Protein AF-A0A2W6EM90-F1 (afdb_monomer)

Solvent-accessible surface area (backbone atoms only — not comparable to full-atom values): 7495 Å² total; per-residue (Å²): 127,85,83,87,72,57,65,46,45,51,53,52,52,51,45,62,60,44,25,51,53,51,33,65,73,37,72,87,52,91,54,63,33,67,58,49,40,53,51,48,49,49,45,38,18,72,90,48,68,52,73,34,67,92,43,70,64,44,52,51,51,52,52,50,51,52,52,50,53,55,47,52,57,55,72,71,60,59,70,84,68,57,42,72,68,56,36,51,51,52,51,51,49,51,54,50,41,34,52,52,19,37,53,51,19,46,54,37,34,74,71,67,78,45,93,56,31,67,58,46,8,53,64,66,48,60,79,75,76,90,80,114

pLDDT: mean 91.75, std 8.14, range [49.81, 97.56]

Mean predicted aligned error: 5.22 Å

Radius of gyration: 19.1 Å; Cα contacts (8 Å, |Δi|>4): 90; chains: 1; bounding box: 48×41×45 Å

Secondary structure (DSSP, 8-state):
------HHHHHHHHHHHHHHHHHHH-TTS---HHHHHHHHHHHHSTTTT------HHHHHHHHHHHHHHHHHHHHT--TTTSSHHHHHHHHHHHHHHHHHHHHHHHHHHHTTS-S-HHHHHHHHH---GGG-

Structure (mmCIF, N/CA/C/O backbone):
data_AF-A0A2W6EM90-F1
#
_entry.id   AF-A0A2W6EM90-F1
#
loop_
_atom_site.group_PDB
_atom_site.id
_atom_site.type_symbol
_atom_site.label_atom_id
_atom_site.label_alt_id
_atom_site.label_comp_id
_atom_site.label_asym_id
_atom_site.label_entity_id
_atom_site.label_seq_id
_atom_site.pdbx_PDB_ins_code
_atom_site.Cartn_x
_atom_site.Cartn_y
_atom_site.Cartn_z
_atom_site.occupancy
_atom_site.B_iso_or_equiv
_atom_site.auth_seq_id
_atom_site.auth_comp_id
_atom_site.auth_asym_id
_atom_site.auth_atom_id
_atom_site.pdbx_PDB_model_num
ATOM 1 N N . MET A 1 1 ? 31.914 4.660 -11.338 1.00 54.97 1 MET A N 1
ATOM 2 C CA . MET A 1 1 ? 30.551 4.921 -10.833 1.00 54.97 1 MET A CA 1
ATOM 3 C C . MET A 1 1 ? 29.613 4.203 -11.787 1.00 54.97 1 MET A C 1
ATOM 5 O O . MET A 1 1 ? 29.811 4.416 -12.978 1.00 54.97 1 MET A O 1
ATOM 9 N N . PRO A 1 2 ? 28.702 3.315 -11.349 1.00 58.94 2 PRO A N 1
ATOM 10 C CA . PRO A 1 2 ? 27.646 2.854 -12.248 1.00 58.94 2 PRO A CA 1
ATOM 11 C C . PRO A 1 2 ? 26.911 4.090 -12.780 1.00 58.94 2 PRO A C 1
ATOM 13 O O . PRO A 1 2 ? 26.635 5.013 -12.011 1.00 58.94 2 PRO A O 1
ATOM 16 N N . GLU A 1 3 ? 26.697 4.158 -14.091 1.00 72.56 3 GLU A N 1
ATOM 17 C CA . GLU A 1 3 ? 25.966 5.270 -14.692 1.00 72.56 3 GLU A CA 1
ATOM 18 C C . GLU A 1 3 ? 24.525 5.233 -14.183 1.00 72.56 3 GLU A C 1
ATOM 20 O O . GLU A 1 3 ? 23.849 4.208 -14.254 1.00 72.56 3 GLU A O 1
ATOM 25 N N . VAL A 1 4 ? 24.077 6.339 -13.592 1.00 83.75 4 VAL A N 1
ATOM 26 C CA . VAL A 1 4 ? 22.699 6.473 -13.124 1.00 83.75 4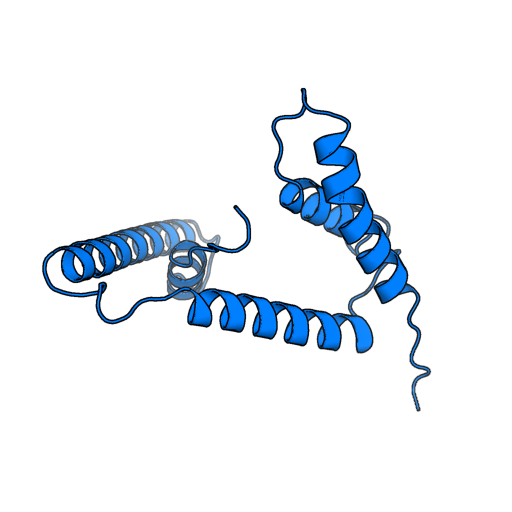 VAL A CA 1
ATOM 27 C C . VAL A 1 4 ? 21.835 6.777 -14.346 1.00 83.75 4 VAL A C 1
ATOM 29 O O . VAL A 1 4 ? 21.912 7.882 -14.879 1.00 83.75 4 VAL A O 1
ATOM 32 N N . SER A 1 5 ? 21.036 5.804 -14.791 1.00 89.56 5 SER A N 1
ATOM 33 C CA . SER A 1 5 ? 19.996 6.014 -15.806 1.00 89.56 5 SER A CA 1
ATOM 34 C C . SER A 1 5 ? 18.666 6.379 -15.144 1.00 89.56 5 SER A C 1
ATOM 36 O O . SER A 1 5 ? 18.378 5.956 -14.027 1.00 89.56 5 SER A O 1
ATOM 38 N N . PHE A 1 6 ? 17.859 7.180 -15.838 1.00 94.25 6 PHE A N 1
ATOM 39 C CA . PHE A 1 6 ? 16.517 7.581 -15.413 1.00 94.25 6 PHE A CA 1
ATOM 40 C C . PHE A 1 6 ? 15.419 7.012 -16.320 1.00 94.25 6 PHE A C 1
ATOM 42 O O . PHE A 1 6 ? 14.255 7.370 -16.153 1.00 94.25 6 PHE A O 1
ATOM 49 N N . ASP A 1 7 ? 15.757 6.123 -17.255 1.00 95.38 7 ASP A N 1
ATOM 50 C CA . ASP A 1 7 ? 14.801 5.589 -18.233 1.00 95.38 7 ASP A CA 1
ATOM 51 C C . ASP A 1 7 ? 13.681 4.790 -17.546 1.00 95.38 7 ASP A C 1
ATOM 53 O O . ASP A 1 7 ? 12.497 5.011 -17.806 1.00 95.38 7 ASP A O 1
ATOM 57 N N . ASN A 1 8 ? 14.045 3.937 -16.582 1.00 95.56 8 ASN A N 1
ATOM 58 C CA . ASN A 1 8 ? 13.095 3.177 -15.764 1.00 95.56 8 ASN A CA 1
ATOM 59 C C . ASN A 1 8 ? 12.137 4.106 -15.006 1.00 95.56 8 ASN A C 1
ATOM 61 O O . ASN A 1 8 ? 10.919 3.913 -15.011 1.00 95.56 8 ASN A O 1
ATOM 65 N N . LEU A 1 9 ? 12.693 5.152 -14.388 1.00 95.81 9 LEU A N 1
ATOM 66 C CA . LEU A 1 9 ? 11.927 6.144 -13.644 1.00 95.81 9 LEU A CA 1
ATOM 67 C C . LEU A 1 9 ? 10.966 6.910 -14.554 1.00 95.81 9 LEU A C 1
ATOM 69 O O . LEU A 1 9 ? 9.817 7.136 -14.181 1.00 95.81 9 LEU A O 1
ATOM 73 N N . LEU A 1 10 ? 11.418 7.288 -15.751 1.00 96.56 10 LEU A N 1
ATOM 74 C CA . LEU A 1 10 ? 10.599 7.981 -16.738 1.00 96.56 10 LEU A CA 1
ATOM 75 C C . LEU A 1 10 ? 9.388 7.133 -17.135 1.00 96.56 10 LEU A C 1
ATOM 77 O O . LEU A 1 10 ? 8.268 7.643 -17.123 1.00 96.56 10 LEU A O 1
ATOM 81 N N . ILE A 1 11 ? 9.592 5.847 -17.431 1.00 96.75 11 ILE A N 1
ATOM 82 C CA . ILE A 1 11 ? 8.499 4.931 -17.783 1.00 96.75 11 ILE A CA 1
ATOM 83 C C . ILE A 1 11 ? 7.491 4.833 -16.630 1.00 96.75 11 ILE A C 1
ATOM 85 O O . ILE A 1 11 ? 6.288 4.968 -16.857 1.00 96.75 11 ILE A O 1
ATOM 89 N N . ILE A 1 12 ? 7.965 4.670 -15.391 1.00 96.06 12 ILE A N 1
ATOM 90 C CA . ILE A 1 12 ? 7.099 4.601 -14.202 1.00 96.06 12 ILE A CA 1
ATOM 91 C C . ILE A 1 12 ? 6.303 5.899 -14.017 1.00 96.06 12 ILE A C 1
ATOM 93 O O . ILE A 1 12 ? 5.092 5.848 -13.805 1.00 96.06 12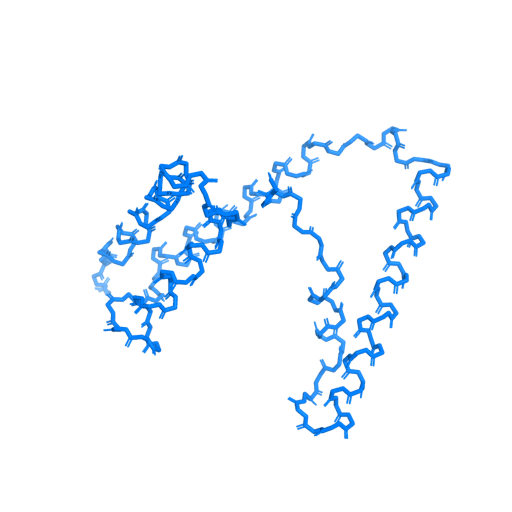 ILE A O 1
ATOM 97 N N . CYS A 1 13 ? 6.942 7.063 -14.149 1.00 95.38 13 CYS A N 1
ATOM 98 C CA . CYS A 1 13 ? 6.274 8.363 -14.048 1.00 95.38 13 CYS A CA 1
ATOM 99 C C . CYS A 1 13 ? 5.212 8.557 -15.140 1.00 95.38 13 CYS A C 1
ATOM 101 O O . CYS A 1 13 ? 4.136 9.088 -14.867 1.00 95.38 13 CYS A O 1
ATOM 103 N N . VAL A 1 14 ? 5.486 8.108 -16.369 1.00 97.19 14 VAL A N 1
ATOM 104 C CA . VAL A 1 14 ? 4.513 8.140 -17.470 1.00 97.19 14 VAL A CA 1
ATOM 105 C C . VAL A 1 14 ? 3.317 7.242 -17.159 1.00 97.19 14 VAL A C 1
ATOM 107 O O . VAL A 1 14 ? 2.179 7.677 -17.329 1.00 97.19 14 VAL A O 1
ATOM 110 N N . ILE A 1 15 ? 3.543 6.027 -16.653 1.00 96.75 15 ILE A N 1
ATOM 111 C CA . ILE A 1 15 ? 2.464 5.120 -16.235 1.00 96.75 15 ILE A CA 1
ATOM 112 C C . ILE A 1 15 ? 1.613 5.762 -15.133 1.00 96.75 15 ILE A C 1
ATOM 114 O O . ILE A 1 15 ? 0.390 5.806 -15.268 1.00 96.75 15 ILE A O 1
ATOM 118 N N . ALA A 1 16 ? 2.247 6.307 -14.092 1.00 94.38 16 ALA A N 1
ATOM 119 C CA . ALA A 1 16 ? 1.562 6.962 -12.978 1.00 94.38 16 ALA A CA 1
ATOM 120 C C . ALA A 1 16 ? 0.740 8.185 -13.426 1.00 94.38 16 ALA A C 1
ATOM 122 O O . ALA A 1 16 ? -0.342 8.434 -12.904 1.00 94.38 16 ALA A O 1
ATOM 123 N N . ALA A 1 17 ? 1.207 8.935 -14.429 1.00 95.44 17 ALA A N 1
ATOM 124 C CA . ALA A 1 17 ? 0.451 10.051 -14.997 1.00 95.44 17 ALA A CA 1
ATOM 125 C C . ALA A 1 17 ? -0.717 9.586 -15.886 1.00 95.44 17 ALA A C 1
ATOM 127 O O . ALA A 1 17 ? -1.793 10.186 -15.867 1.00 95.44 17 ALA A O 1
ATOM 128 N N . LEU A 1 18 ? -0.526 8.524 -16.676 1.00 96.12 18 LEU A N 1
ATOM 129 C CA . LEU A 1 18 ? -1.535 8.028 -17.614 1.00 96.12 18 LEU A CA 1
ATOM 130 C C . LEU A 1 18 ? -2.650 7.234 -16.931 1.00 96.12 18 LEU A C 1
ATOM 132 O O . LEU A 1 18 ? -3.794 7.318 -17.374 1.00 96.12 18 LEU A O 1
ATOM 136 N N . ALA A 1 19 ? -2.357 6.486 -15.868 1.00 94.19 19 ALA A N 1
ATOM 137 C CA . ALA A 1 19 ? -3.341 5.659 -15.173 1.00 94.19 19 ALA A CA 1
ATOM 138 C C . ALA A 1 19 ? -4.614 6.425 -14.743 1.00 94.19 19 ALA A C 1
ATOM 140 O O . ALA A 1 19 ? -5.706 6.008 -15.145 1.00 94.19 19 ALA A O 1
ATOM 141 N N . PRO A 1 20 ? -4.544 7.562 -14.019 1.00 91.81 20 PRO A N 1
ATOM 142 C CA . PRO A 1 20 ? -5.739 8.324 -13.659 1.00 91.81 20 PRO A CA 1
ATOM 143 C C . PRO A 1 20 ? -6.427 8.963 -14.873 1.00 91.81 20 PRO A C 1
ATOM 145 O O . PRO A 1 20 ? -7.655 9.053 -14.895 1.00 91.81 20 PRO A O 1
ATOM 148 N N . LEU A 1 21 ? -5.675 9.359 -15.908 1.00 93.69 21 LEU A N 1
ATOM 149 C CA . LEU A 1 21 ? -6.248 9.907 -17.144 1.00 93.69 21 LEU A CA 1
ATOM 150 C C . LEU A 1 21 ? -7.065 8.854 -17.900 1.00 93.69 21 LEU A C 1
ATOM 152 O O . LEU A 1 21 ? -8.168 9.142 -18.361 1.00 93.69 21 LEU A O 1
ATOM 156 N N . ILE A 1 22 ? -6.558 7.623 -17.988 1.00 92.56 22 ILE A N 1
ATOM 157 C CA . ILE A 1 22 ? -7.252 6.488 -18.606 1.00 92.56 22 ILE A CA 1
ATOM 158 C C . ILE A 1 22 ? -8.484 6.107 -17.779 1.00 92.56 22 ILE A C 1
ATOM 160 O O . ILE A 1 22 ? -9.566 5.941 -18.345 1.00 92.56 22 ILE A O 1
ATOM 164 N N . ALA A 1 23 ? -8.348 6.019 -16.451 1.00 91.12 23 ALA A N 1
ATOM 165 C CA . ALA A 1 23 ? -9.473 5.740 -15.557 1.00 91.12 23 ALA A CA 1
ATOM 166 C C . ALA A 1 23 ? -10.587 6.795 -15.703 1.00 91.12 23 ALA A C 1
ATOM 168 O O . ALA A 1 23 ? -11.762 6.446 -15.808 1.00 91.12 23 ALA A O 1
ATOM 169 N N . GLY A 1 24 ? -10.222 8.078 -15.793 1.00 89.62 24 GLY A N 1
ATOM 170 C CA . GLY A 1 24 ? -11.166 9.174 -16.019 1.00 89.62 24 GLY A CA 1
ATOM 171 C C . GLY A 1 24 ? -11.791 9.181 -17.419 1.00 89.62 24 GLY A C 1
ATOM 172 O O . GLY A 1 24 ? -12.965 9.519 -17.568 1.00 89.62 24 GLY A O 1
ATOM 173 N N . ALA A 1 25 ? -11.043 8.778 -18.449 1.00 91.50 25 ALA A N 1
ATOM 174 C CA . ALA A 1 25 ? -11.525 8.734 -19.830 1.00 91.50 25 ALA A CA 1
ATOM 175 C C . ALA A 1 25 ? -12.471 7.552 -20.112 1.00 91.50 25 ALA A C 1
ATOM 177 O O . ALA A 1 25 ? -13.291 7.627 -21.031 1.00 91.50 25 ALA A O 1
ATOM 178 N N . LEU A 1 26 ? -12.394 6.469 -19.329 1.00 90.00 26 LEU A N 1
ATOM 179 C CA . LEU A 1 26 ? -13.267 5.299 -19.446 1.00 90.00 26 LEU A CA 1
ATOM 180 C C . LEU A 1 26 ? -14.185 5.161 -18.217 1.00 90.00 26 LEU A C 1
ATOM 182 O O . LEU A 1 26 ? -14.088 4.176 -17.491 1.00 90.00 26 LEU A O 1
ATOM 186 N N . PRO A 1 27 ? -15.178 6.049 -18.015 1.00 78.88 27 PRO A N 1
ATOM 187 C CA . PRO A 1 27 ? -16.041 6.030 -16.824 1.00 78.88 27 PRO A CA 1
ATOM 188 C C . PRO A 1 27 ? -16.915 4.768 -16.700 1.00 78.88 27 PRO A C 1
ATOM 190 O O . PRO A 1 27 ? -17.497 4.501 -15.650 1.00 78.88 27 PRO A O 1
ATOM 193 N N . LYS A 1 28 ? -17.034 3.971 -17.773 1.00 84.38 28 LYS A N 1
ATOM 194 C CA . LYS A 1 28 ? -17.692 2.653 -17.735 1.00 84.38 28 LYS A CA 1
ATOM 195 C C . LYS A 1 28 ? -16.837 1.597 -17.023 1.00 84.38 28 LYS A C 1
ATOM 197 O O . LYS A 1 28 ? -17.386 0.617 -16.521 1.00 84.38 28 LYS A O 1
ATOM 202 N N . LEU A 1 29 ? -15.520 1.787 -16.981 1.00 78.25 29 LEU A N 1
ATOM 203 C CA . LEU A 1 29 ? -14.573 0.931 -16.285 1.00 78.25 29 LEU A CA 1
ATOM 204 C C . LEU A 1 29 ? -14.533 1.375 -14.814 1.00 78.25 29 LEU A C 1
ATOM 206 O O . LEU A 1 29 ? -13.886 2.352 -14.462 1.00 78.25 29 LEU A O 1
ATOM 210 N N . ARG A 1 30 ? -15.279 0.684 -13.945 1.00 84.19 30 ARG A N 1
ATOM 211 C CA . ARG A 1 30 ? -15.361 0.973 -12.497 1.00 84.19 30 ARG A CA 1
ATOM 212 C C . ARG A 1 30 ? -14.114 0.488 -11.750 1.00 84.19 30 ARG A C 1
ATOM 214 O O . ARG A 1 30 ? -14.213 -0.340 -10.848 1.00 84.19 30 ARG A O 1
ATOM 221 N N . VAL A 1 31 ? -12.943 0.939 -12.181 1.00 88.12 31 VAL A N 1
ATOM 222 C CA . VAL A 1 31 ? -11.651 0.456 -11.693 1.00 88.12 31 VAL A CA 1
ATOM 223 C C . VAL A 1 31 ? -10.830 1.650 -11.192 1.00 88.12 31 VAL A C 1
ATOM 225 O O . VAL A 1 31 ? -10.664 2.609 -11.946 1.00 88.12 31 VAL A O 1
ATOM 228 N N . PRO A 1 32 ? -10.321 1.623 -9.945 1.00 88.81 32 PRO A N 1
ATOM 229 C CA . PRO A 1 32 ? -9.428 2.662 -9.432 1.00 88.81 32 PRO A CA 1
ATOM 230 C C . PRO A 1 32 ? -8.138 2.775 -10.254 1.00 88.81 32 PRO A C 1
ATOM 232 O O . PRO A 1 32 ? -7.614 1.764 -10.723 1.00 88.81 32 PRO A O 1
ATOM 235 N N . ALA A 1 33 ? -7.581 3.985 -10.361 1.00 90.56 33 ALA A N 1
ATOM 236 C CA . ALA A 1 33 ? -6.332 4.249 -11.089 1.00 90.56 33 ALA A CA 1
ATOM 237 C C . ALA A 1 33 ? -5.173 3.344 -10.628 1.00 90.56 33 ALA A C 1
ATOM 239 O O . ALA A 1 33 ? -4.480 2.765 -11.457 1.00 90.56 33 ALA A O 1
ATOM 240 N N . VAL A 1 34 ? -5.053 3.118 -9.318 1.00 91.44 34 VAL A N 1
ATOM 241 C CA . VAL A 1 34 ? -4.053 2.227 -8.699 1.00 91.44 34 VAL A CA 1
ATOM 242 C C . VAL A 1 34 ? -4.067 0.815 -9.281 1.00 91.44 34 VAL A C 1
ATOM 244 O O . VAL A 1 34 ? -3.020 0.199 -9.447 1.00 91.44 34 VAL A O 1
ATOM 247 N N . VAL A 1 35 ? -5.239 0.278 -9.626 1.00 92.44 35 VAL A N 1
ATOM 248 C CA . VAL A 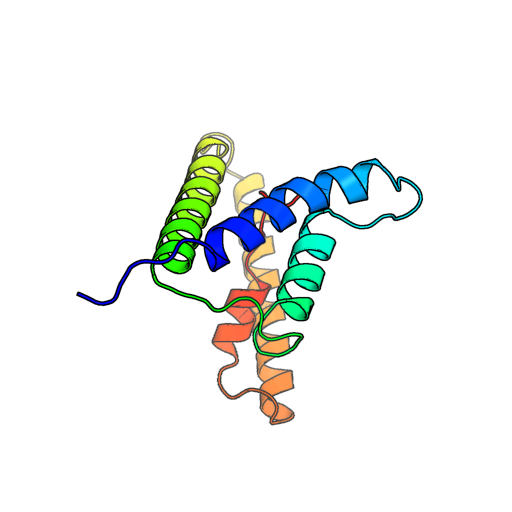1 35 ? -5.313 -1.056 -10.238 1.00 92.44 35 VAL A CA 1
ATOM 249 C C . VAL A 1 35 ? -4.672 -1.033 -11.627 1.00 92.44 35 VAL A C 1
ATOM 251 O O . VAL A 1 35 ? -3.970 -1.975 -11.987 1.00 92.44 35 VAL A O 1
ATOM 254 N N . LEU A 1 36 ? -4.862 0.049 -12.390 1.00 94.19 36 LEU A N 1
ATOM 255 C CA . LEU A 1 36 ? -4.205 0.229 -13.686 1.00 94.19 36 LEU A CA 1
ATOM 256 C C . LEU A 1 36 ? -2.688 0.375 -13.527 1.00 94.19 36 LEU A C 1
ATOM 258 O O . LEU A 1 36 ? -1.952 -0.214 -14.311 1.00 94.19 36 LEU A O 1
ATOM 262 N N . GLU A 1 37 ? -2.223 1.092 -12.503 1.00 94.38 37 GLU A N 1
ATOM 263 C CA . GLU A 1 37 ? -0.794 1.227 -12.184 1.00 94.38 37 GLU A CA 1
ATOM 264 C C . GLU A 1 37 ? -0.160 -0.124 -11.840 1.00 94.38 37 GLU A C 1
ATOM 266 O O . GLU A 1 37 ? 0.888 -0.466 -12.387 1.00 94.38 37 GLU A O 1
ATOM 271 N N . ILE A 1 38 ? -0.817 -0.928 -10.994 1.00 94.38 38 ILE A N 1
ATOM 272 C CA . ILE A 1 38 ? -0.351 -2.273 -10.626 1.00 94.38 38 ILE A CA 1
ATOM 273 C C . ILE A 1 38 ? -0.282 -3.167 -11.865 1.00 94.38 38 ILE A C 1
ATOM 275 O O . ILE A 1 38 ? 0.735 -3.819 -12.098 1.00 94.38 38 ILE A O 1
ATOM 279 N N . VAL A 1 39 ? -1.339 -3.190 -12.682 1.00 95.75 39 VAL A N 1
ATOM 280 C CA . VAL A 1 39 ? -1.375 -4.009 -13.903 1.00 95.75 39 VAL A CA 1
ATOM 281 C C . VAL A 1 39 ? -0.298 -3.562 -14.887 1.00 95.75 39 VAL A C 1
ATOM 283 O O . VAL A 1 39 ? 0.433 -4.403 -15.404 1.00 95.75 39 VAL A O 1
ATOM 286 N N . ALA A 1 40 ? -0.154 -2.257 -15.119 1.00 96.12 40 ALA A N 1
ATOM 287 C CA . ALA A 1 40 ? 0.886 -1.722 -15.988 1.00 96.12 40 ALA A CA 1
ATOM 288 C C . ALA A 1 40 ? 2.283 -2.083 -15.469 1.00 96.12 40 ALA A C 1
ATOM 290 O O . ALA A 1 40 ? 3.104 -2.553 -16.251 1.00 96.12 40 ALA A O 1
ATOM 291 N N . GLY A 1 41 ? 2.529 -1.955 -14.161 1.00 95.81 41 GLY A N 1
ATOM 292 C CA . GLY A 1 41 ? 3.781 -2.351 -13.515 1.00 95.81 41 GLY A CA 1
ATOM 293 C C . GLY A 1 41 ? 4.096 -3.841 -13.667 1.00 95.81 41 GLY A C 1
ATOM 294 O O . GLY A 1 41 ? 5.234 -4.194 -13.966 1.00 95.81 41 GLY A O 1
ATOM 295 N N . ILE A 1 42 ? 3.094 -4.718 -13.536 1.00 96.06 42 ILE A N 1
ATOM 296 C CA . ILE A 1 42 ? 3.246 -6.159 -13.805 1.00 96.06 42 ILE A CA 1
ATOM 297 C C . ILE A 1 42 ? 3.618 -6.395 -15.274 1.00 96.06 42 ILE A C 1
ATOM 299 O O . ILE A 1 42 ? 4.507 -7.195 -15.556 1.00 96.06 42 ILE A O 1
ATOM 303 N N . VAL A 1 43 ? 2.957 -5.694 -16.202 1.00 97.56 43 VAL A N 1
ATOM 304 C CA . VAL A 1 43 ? 3.181 -5.839 -17.647 1.00 97.56 43 VAL A CA 1
ATOM 305 C C . VAL A 1 43 ? 4.565 -5.344 -18.062 1.00 97.56 43 VAL A C 1
ATOM 307 O O . VAL A 1 43 ? 5.229 -6.037 -18.820 1.00 97.56 43 VAL A O 1
ATOM 310 N N . VAL A 1 44 ? 5.023 -4.179 -17.599 1.00 97.25 44 VAL A N 1
ATOM 311 C CA . VAL A 1 44 ? 6.330 -3.624 -18.014 1.00 97.25 44 VAL A CA 1
ATOM 312 C C . VAL A 1 44 ? 7.504 -4.145 -17.185 1.00 97.25 44 VAL A C 1
ATOM 314 O O . VAL A 1 44 ? 8.652 -4.009 -17.602 1.00 97.25 44 VAL A O 1
ATOM 317 N N . GLY A 1 45 ? 7.225 -4.717 -16.014 1.00 96.69 45 GLY A N 1
ATOM 318 C CA . GLY A 1 45 ? 8.231 -5.226 -15.093 1.00 96.69 45 GLY A CA 1
ATOM 319 C C . GLY A 1 45 ? 8.898 -6.528 -15.558 1.00 96.69 45 GLY A C 1
ATOM 320 O O . GLY A 1 45 ? 8.544 -7.085 -16.601 1.00 96.69 45 GLY A O 1
ATOM 321 N N . PRO A 1 46 ? 9.823 -7.072 -14.747 1.00 94.56 46 PRO A N 1
ATOM 322 C CA . PRO A 1 46 ? 10.683 -8.197 -15.130 1.00 94.56 46 PRO A CA 1
ATOM 323 C C . PRO A 1 46 ? 9.931 -9.513 -15.365 1.00 94.56 46 PRO A C 1
ATOM 325 O O . PRO A 1 46 ? 10.404 -10.381 -16.086 1.00 94.56 46 PRO A O 1
ATOM 328 N N . ASN A 1 47 ? 8.746 -9.673 -14.769 1.00 92.94 47 ASN A N 1
ATOM 329 C CA . ASN A 1 47 ? 7.897 -10.849 -14.992 1.00 92.94 47 ASN A CA 1
ATOM 330 C C . ASN A 1 47 ? 6.992 -10.713 -16.233 1.00 92.94 47 ASN A C 1
ATOM 332 O O . ASN A 1 47 ? 6.310 -11.671 -16.592 1.00 92.94 47 ASN A O 1
ATOM 336 N N . GLY A 1 48 ? 6.938 -9.524 -16.841 1.00 95.56 48 GLY A N 1
ATOM 337 C CA . GLY A 1 48 ? 6.158 -9.225 -18.036 1.00 95.56 48 GLY A CA 1
ATOM 338 C C . GLY A 1 48 ? 7.067 -9.029 -19.248 1.00 95.56 48 GLY A C 1
ATOM 339 O O . GLY A 1 48 ? 7.612 -9.987 -19.787 1.00 95.56 48 GLY A O 1
ATOM 340 N N . LEU A 1 49 ? 7.198 -7.780 -19.692 1.00 96.06 49 LEU A N 1
ATOM 341 C CA . LEU A 1 49 ? 7.990 -7.375 -20.856 1.00 96.06 49 LEU A CA 1
ATOM 342 C C . LEU A 1 49 ? 9.471 -7.123 -20.536 1.00 96.06 49 LEU A C 1
ATOM 344 O O . LEU A 1 49 ? 10.251 -6.952 -21.470 1.00 96.06 49 LEU A O 1
ATOM 348 N N . ASP A 1 50 ? 9.843 -7.078 -19.250 1.00 95.88 50 ASP A N 1
ATOM 349 C CA . ASP A 1 50 ? 11.202 -6.783 -18.767 1.00 95.88 50 ASP A CA 1
ATOM 350 C C . ASP A 1 50 ? 11.774 -5.465 -19.326 1.00 95.88 50 ASP A C 1
ATOM 352 O O . ASP A 1 50 ? 12.951 -5.342 -19.650 1.00 95.88 50 ASP A O 1
ATOM 356 N N . TRP A 1 51 ? 10.912 -4.452 -19.469 1.00 95.81 51 TRP A N 1
ATOM 357 C CA . TRP A 1 51 ? 11.306 -3.105 -19.903 1.00 95.81 51 TRP A CA 1
ATOM 358 C C . TRP A 1 51 ? 11.781 -2.232 -18.751 1.00 95.81 51 TRP A C 1
ATOM 360 O O . TRP A 1 51 ? 12.538 -1.290 -18.967 1.00 95.81 51 TRP A O 1
ATOM 370 N N . VAL A 1 52 ? 11.290 -2.513 -17.545 1.00 95.25 52 VAL A N 1
ATOM 371 C CA . VAL A 1 52 ? 11.558 -1.720 -16.349 1.00 95.25 52 VAL A CA 1
ATOM 372 C C . 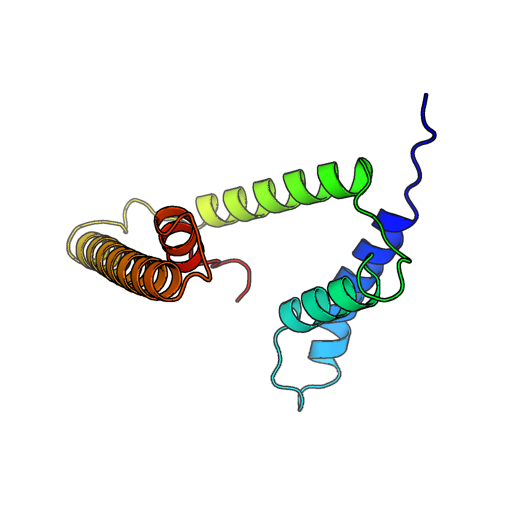VAL A 1 52 ? 12.131 -2.611 -15.263 1.00 95.25 52 VAL A C 1
ATOM 374 O O . VAL A 1 52 ? 11.529 -3.620 -14.890 1.00 95.25 52 VAL A O 1
ATOM 377 N N . GLN A 1 53 ? 13.256 -2.180 -14.696 1.00 93.50 53 GLN A N 1
ATOM 378 C CA . GLN A 1 53 ? 13.844 -2.783 -13.502 1.00 93.50 53 GLN A CA 1
ATOM 379 C C . GLN A 1 53 ? 13.933 -1.777 -12.352 1.00 93.50 53 GLN A C 1
ATOM 381 O O . GLN A 1 53 ? 13.939 -0.563 -12.551 1.00 93.50 53 GLN A O 1
ATOM 386 N N . ILE A 1 54 ? 13.966 -2.293 -11.122 1.00 92.19 54 ILE A N 1
ATOM 387 C CA . ILE A 1 54 ? 13.988 -1.478 -9.902 1.00 92.19 54 ILE A CA 1
ATOM 388 C C . ILE A 1 54 ? 15.435 -1.064 -9.603 1.00 92.19 54 ILE A C 1
ATOM 390 O O . ILE A 1 54 ? 16.146 -1.718 -8.836 1.00 92.19 54 ILE A O 1
ATOM 394 N N . ASP A 1 55 ? 15.867 0.028 -10.225 1.00 93.62 55 ASP A N 1
ATOM 395 C CA . ASP A 1 55 ? 17.180 0.639 -10.030 1.00 93.62 55 ASP A CA 1
ATOM 396 C C . ASP A 1 55 ? 17.178 1.711 -8.922 1.00 93.62 55 ASP A C 1
ATOM 398 O O . ASP A 1 55 ? 16.159 2.015 -8.296 1.00 93.62 55 ASP A O 1
ATOM 402 N N . THR A 1 56 ? 18.356 2.263 -8.626 1.00 94.88 56 THR A N 1
ATOM 403 C CA . THR A 1 56 ? 18.549 3.191 -7.504 1.00 94.88 56 THR A CA 1
ATOM 404 C C . THR A 1 56 ? 17.607 4.406 -7.548 1.00 94.88 56 THR A C 1
ATOM 406 O O . THR A 1 56 ? 16.997 4.693 -6.515 1.00 94.88 56 THR A O 1
ATOM 409 N N . PRO A 1 57 ? 17.418 5.120 -8.678 1.00 94.69 57 PRO A N 1
ATOM 410 C CA . PRO A 1 57 ? 16.462 6.229 -8.743 1.00 94.69 57 PRO A CA 1
ATOM 411 C C . PRO A 1 57 ? 15.023 5.820 -8.427 1.00 94.69 57 PRO A C 1
ATOM 413 O O . PRO A 1 57 ? 14.343 6.531 -7.683 1.00 94.69 57 PRO A O 1
ATOM 416 N N . VAL A 1 58 ? 14.573 4.667 -8.933 1.00 95.00 58 VAL A N 1
ATOM 417 C CA . VAL A 1 58 ? 13.231 4.139 -8.648 1.00 95.00 58 VAL A CA 1
ATOM 418 C C . VAL A 1 58 ? 13.073 3.817 -7.163 1.00 95.00 58 VAL A C 1
ATOM 420 O O . VAL A 1 58 ? 12.075 4.211 -6.560 1.00 95.00 58 VAL A O 1
ATOM 423 N N . GLN A 1 59 ? 14.066 3.174 -6.541 1.00 95.12 59 GLN A N 1
ATOM 424 C CA . GLN A 1 59 ? 14.037 2.862 -5.105 1.00 95.12 59 GLN A CA 1
ATOM 425 C C . GLN A 1 59 ? 13.990 4.125 -4.240 1.00 95.12 59 GLN A C 1
ATOM 427 O O . GLN A 1 59 ? 13.215 4.195 -3.284 1.00 95.12 59 GLN A O 1
ATOM 432 N N . ILE A 1 60 ? 14.793 5.135 -4.589 1.00 95.62 60 ILE A N 1
ATOM 433 C CA . ILE A 1 60 ? 14.807 6.420 -3.887 1.00 95.62 60 ILE A CA 1
ATOM 434 C C . ILE A 1 60 ? 13.432 7.082 -3.996 1.00 95.62 60 ILE A C 1
ATOM 436 O O . ILE A 1 60 ? 12.859 7.453 -2.970 1.00 95.62 60 ILE A O 1
ATOM 440 N N . LEU A 1 61 ? 12.873 7.199 -5.206 1.00 95.06 61 LEU A N 1
ATOM 441 C CA . LEU A 1 61 ? 11.576 7.851 -5.386 1.00 95.06 61 LEU A CA 1
ATOM 442 C C . LEU A 1 61 ? 10.449 7.084 -4.685 1.00 95.06 61 LEU A C 1
ATOM 444 O O . LEU A 1 61 ? 9.600 7.716 -4.062 1.00 95.06 61 LEU A O 1
ATOM 448 N N . ALA A 1 62 ? 10.457 5.749 -4.722 1.00 94.12 62 ALA A N 1
ATOM 449 C CA . ALA A 1 62 ? 9.477 4.924 -4.017 1.00 94.12 62 ALA A CA 1
ATOM 450 C C . ALA A 1 62 ? 9.524 5.152 -2.497 1.00 94.12 62 ALA A C 1
ATOM 452 O O . ALA A 1 62 ? 8.478 5.300 -1.862 1.00 94.12 62 ALA A O 1
ATOM 453 N N . LEU A 1 63 ? 10.726 5.245 -1.915 1.00 95.94 63 LEU A N 1
ATOM 454 C CA . LEU A 1 63 ? 10.899 5.537 -0.492 1.00 95.94 63 LEU A CA 1
ATOM 455 C C . LEU A 1 63 ? 10.392 6.940 -0.136 1.00 95.94 63 LEU A C 1
ATOM 457 O O . LEU A 1 63 ? 9.675 7.098 0.853 1.00 95.94 63 LEU A O 1
ATOM 461 N N . PHE A 1 64 ? 10.724 7.949 -0.947 1.00 95.88 64 PHE A N 1
ATOM 462 C CA . PHE A 1 64 ? 10.214 9.307 -0.751 1.00 95.88 64 PHE A CA 1
ATOM 463 C C . PHE A 1 64 ? 8.692 9.361 -0.889 1.00 95.88 64 PHE A C 1
ATOM 465 O O . PHE A 1 64 ? 8.031 9.920 -0.019 1.00 95.88 64 PHE A O 1
ATOM 472 N N . GLY A 1 65 ? 8.128 8.755 -1.934 1.00 92.06 65 GLY A N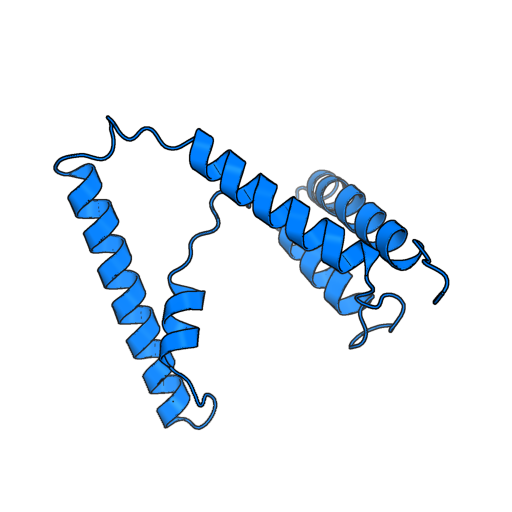 1
ATOM 473 C CA . GLY A 1 65 ? 6.684 8.697 -2.161 1.00 92.06 65 GLY A CA 1
ATOM 474 C C . GLY A 1 65 ? 5.949 8.056 -0.987 1.00 92.06 65 GLY A C 1
ATOM 475 O O . GLY A 1 65 ? 5.006 8.645 -0.462 1.00 92.06 65 GLY A O 1
ATOM 476 N N . LEU A 1 66 ? 6.435 6.910 -0.501 1.00 92.31 66 LEU A N 1
ATOM 477 C CA . LEU A 1 66 ? 5.886 6.257 0.688 1.00 92.31 66 LEU A CA 1
ATOM 478 C C . LEU A 1 66 ? 5.976 7.160 1.926 1.00 92.31 66 LEU A C 1
ATOM 480 O O . LEU A 1 66 ? 4.996 7.294 2.658 1.00 92.31 66 LEU A O 1
ATOM 484 N N . ALA A 1 67 ? 7.120 7.811 2.151 1.00 93.94 67 ALA A N 1
ATOM 485 C CA . ALA A 1 67 ? 7.290 8.733 3.271 1.00 93.94 67 ALA A CA 1
ATOM 486 C C . ALA A 1 67 ? 6.324 9.927 3.188 1.00 93.94 67 ALA A C 1
ATOM 488 O O . ALA A 1 67 ? 5.718 10.283 4.198 1.00 93.94 67 ALA A O 1
ATOM 489 N N . PHE A 1 68 ? 6.125 10.511 2.002 1.00 92.75 68 PHE A N 1
ATOM 490 C CA . PHE A 1 68 ? 5.172 11.603 1.792 1.00 92.75 68 PHE A CA 1
ATOM 491 C C . PHE A 1 68 ? 3.724 11.160 2.006 1.00 92.75 68 PHE A C 1
ATOM 493 O O . PHE A 1 68 ? 2.974 11.883 2.658 1.00 92.75 68 PHE A O 1
ATOM 500 N N . LEU A 1 69 ? 3.332 9.976 1.525 1.00 91.62 69 LEU A N 1
ATOM 501 C CA . LEU A 1 69 ? 1.986 9.439 1.751 1.00 91.62 69 LEU A CA 1
ATOM 502 C C . LEU A 1 69 ? 1.714 9.211 3.242 1.00 91.62 69 LEU A C 1
ATOM 504 O O . LEU A 1 69 ? 0.670 9.621 3.746 1.00 91.62 69 LEU A O 1
ATOM 508 N N . LEU A 1 70 ? 2.663 8.611 3.965 1.00 90.94 70 LEU A N 1
ATOM 509 C CA . LEU A 1 70 ? 2.539 8.404 5.411 1.00 90.94 70 LEU A CA 1
ATOM 510 C C . LEU A 1 70 ? 2.554 9.728 6.186 1.00 90.94 70 LEU A C 1
ATOM 512 O O . LEU A 1 70 ? 1.837 9.867 7.176 1.00 90.94 70 LEU A O 1
ATOM 516 N N . PHE A 1 71 ? 3.329 10.711 5.728 1.00 92.25 71 PHE A N 1
ATOM 517 C CA . PHE A 1 71 ? 3.354 12.048 6.311 1.00 92.25 71 PHE A CA 1
ATOM 518 C C . PHE A 1 71 ? 2.017 12.775 6.127 1.00 92.25 71 PHE A C 1
ATOM 520 O O . PHE A 1 71 ? 1.463 13.266 7.107 1.00 92.25 71 PHE A O 1
ATOM 527 N N . LEU A 1 72 ? 1.470 12.796 4.908 1.00 91.81 72 LEU A N 1
ATOM 528 C CA . LEU A 1 72 ? 0.163 13.393 4.615 1.00 91.81 72 LEU A CA 1
ATOM 529 C C . LEU A 1 72 ? -0.951 12.718 5.417 1.00 91.81 72 LEU A C 1
ATOM 531 O O . LEU A 1 72 ? -1.728 13.408 6.071 1.00 91.81 72 LEU A O 1
ATOM 535 N N . ALA A 1 73 ? -0.962 11.383 5.459 1.00 88.62 73 ALA A N 1
ATOM 536 C CA . ALA A 1 73 ? -1.899 10.641 6.296 1.00 88.62 73 ALA A CA 1
ATOM 537 C C . ALA A 1 73 ? -1.770 11.036 7.777 1.00 88.62 73 ALA A C 1
ATOM 539 O O . ALA A 1 73 ? -2.773 11.196 8.463 1.00 88.62 73 ALA A O 1
ATOM 540 N N . GLY A 1 74 ? -0.546 11.248 8.269 1.00 89.94 74 GLY A N 1
ATOM 541 C CA . GLY A 1 74 ? -0.296 11.741 9.623 1.00 89.94 74 GLY A CA 1
ATOM 542 C C . GLY A 1 74 ? -0.829 13.155 9.878 1.00 89.94 74 GLY A C 1
ATOM 543 O O . GLY A 1 74 ? -1.337 13.419 10.967 1.00 89.94 74 GLY A O 1
ATOM 544 N N . LEU A 1 75 ? -0.751 14.050 8.888 1.00 91.81 75 LEU A N 1
ATOM 545 C CA . LEU A 1 75 ? -1.263 15.423 8.984 1.00 91.81 75 LEU A CA 1
ATOM 546 C C . LEU A 1 75 ? -2.797 15.494 9.021 1.00 91.81 75 LEU A C 1
ATOM 548 O O . LEU A 1 75 ? -3.344 16.435 9.593 1.00 91.81 75 LEU A O 1
ATOM 552 N N . GLU A 1 76 ? -3.488 14.513 8.441 1.00 88.94 76 GLU A N 1
ATOM 553 C CA . GLU A 1 76 ? -4.955 14.437 8.456 1.00 88.94 76 GLU A CA 1
ATOM 554 C C . GLU A 1 76 ? -5.528 13.906 9.787 1.00 88.94 76 GLU A C 1
ATOM 556 O O . GLU A 1 76 ? -6.732 14.016 10.038 1.00 88.94 76 GLU A O 1
ATOM 561 N N . ILE A 1 77 ? -4.691 13.353 10.676 1.00 89.12 77 ILE A N 1
ATOM 562 C CA . ILE A 1 77 ? -5.143 12.759 11.942 1.00 89.12 77 ILE A CA 1
ATOM 563 C C . ILE A 1 77 ? -5.370 13.834 13.017 1.00 89.12 77 ILE A C 1
ATOM 565 O O . ILE A 1 77 ? -4.438 14.410 13.577 1.00 89.12 77 ILE A O 1
ATOM 569 N N . ASP A 1 78 ? -6.633 14.013 13.412 1.00 90.88 78 ASP A N 1
ATOM 570 C CA . ASP A 1 78 ? -7.025 14.816 14.577 1.00 90.88 78 ASP A CA 1
ATOM 571 C C . ASP A 1 78 ? -7.041 13.966 15.865 1.00 90.88 78 ASP A C 1
ATOM 573 O O . ASP A 1 78 ? -8.015 13.274 16.193 1.00 90.88 78 ASP A O 1
ATOM 577 N N . LEU A 1 79 ? -5.957 14.051 16.641 1.00 89.75 79 LEU A N 1
ATOM 578 C CA . LEU A 1 79 ? -5.800 13.334 17.914 1.00 89.75 79 LEU A CA 1
ATOM 579 C C . LEU A 1 79 ? -6.830 13.739 18.982 1.00 89.75 79 LEU A C 1
ATOM 581 O O . LEU A 1 79 ? -7.097 12.958 19.901 1.00 89.75 79 LEU A O 1
ATOM 585 N N . ALA A 1 80 ? -7.428 14.932 18.893 1.00 92.12 80 ALA A N 1
ATOM 586 C CA . ALA A 1 80 ? -8.447 15.358 19.851 1.00 92.12 80 ALA A CA 1
ATOM 587 C C . ALA A 1 80 ? -9.759 14.583 19.651 1.00 92.12 80 ALA A C 1
ATOM 589 O O . ALA A 1 80 ? -10.453 14.282 20.628 1.00 92.12 80 ALA A O 1
ATOM 590 N N . ARG A 1 81 ? -10.064 14.200 18.404 1.00 90.62 81 ARG A N 1
ATOM 591 C CA . ARG A 1 81 ? -11.225 13.364 18.048 1.00 90.62 81 ARG A CA 1
ATOM 592 C C . ARG A 1 81 ? -11.006 11.878 18.324 1.00 90.62 81 ARG A C 1
ATOM 594 O O . ARG A 1 81 ? -11.980 11.137 18.481 1.00 90.62 81 ARG A O 1
ATOM 601 N N . LEU A 1 82 ? -9.753 11.437 18.421 1.00 90.75 82 LEU A N 1
ATOM 602 C CA . LEU A 1 82 ? -9.381 10.039 18.638 1.00 90.75 82 LEU A CA 1
ATOM 603 C C . LEU A 1 82 ? -9.499 9.619 20.119 1.00 90.75 82 LEU A C 1
ATOM 605 O O . LEU A 1 82 ?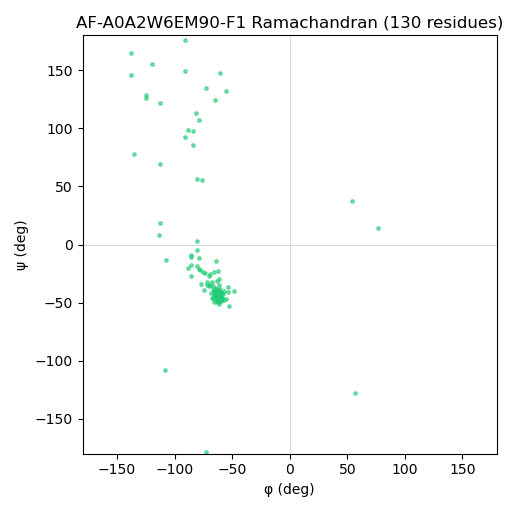 -8.537 9.178 20.745 1.00 90.75 82 LEU A O 1
ATOM 609 N N . ARG A 1 83 ? -10.685 9.784 20.719 1.00 94.25 83 ARG A N 1
ATOM 610 C CA . ARG A 1 83 ? -10.937 9.505 22.146 1.00 94.25 83 ARG A CA 1
ATOM 611 C C . ARG A 1 83 ? -12.268 8.789 22.377 1.00 94.25 83 ARG A C 1
ATOM 613 O O . ARG A 1 83 ? -13.133 8.741 21.503 1.00 94.25 83 ARG A O 1
ATOM 620 N N . GLY A 1 84 ? -12.431 8.225 23.576 1.00 95.44 84 GLY A N 1
ATOM 621 C CA . GLY A 1 84 ? -13.671 7.583 24.019 1.00 95.44 84 GLY A CA 1
ATOM 622 C C . GLY A 1 84 ? -14.123 6.463 23.080 1.00 95.44 84 GLY A C 1
ATOM 623 O O . GLY A 1 84 ? -13.344 5.570 22.744 1.00 95.44 84 GLY A O 1
ATOM 624 N N . ARG A 1 85 ? -15.383 6.524 22.629 1.00 95.00 85 ARG A N 1
ATOM 625 C CA . ARG A 1 85 ? -15.969 5.505 21.745 1.00 95.00 85 ARG A CA 1
ATOM 626 C C . ARG A 1 85 ? -15.224 5.377 20.415 1.00 95.00 85 ARG A C 1
ATOM 628 O O . ARG A 1 85 ? -15.057 4.260 19.945 1.00 95.00 85 ARG A O 1
ATOM 635 N N . THR A 1 86 ? -14.766 6.483 19.825 1.00 93.75 86 THR A N 1
ATOM 636 C CA . THR A 1 86 ? -14.071 6.475 18.526 1.00 93.75 86 THR A CA 1
ATOM 637 C C . THR A 1 86 ? -12.775 5.676 18.601 1.00 93.75 86 THR A C 1
ATOM 639 O O . THR A 1 86 ? -12.552 4.795 17.776 1.00 93.75 86 THR A O 1
ATOM 642 N N . LEU A 1 87 ? -11.963 5.920 19.636 1.00 94.69 87 LEU A N 1
ATOM 643 C CA . LEU A 1 87 ? -10.742 5.150 19.873 1.00 94.69 87 LEU A CA 1
ATOM 644 C C . LEU A 1 87 ? -11.058 3.675 20.151 1.00 94.69 87 LEU A C 1
ATOM 646 O O . LEU A 1 87 ? -10.402 2.800 19.598 1.00 94.69 87 LEU A O 1
ATOM 650 N N . GLY A 1 88 ? -12.086 3.395 20.961 1.00 97.06 88 GLY A N 1
ATOM 651 C CA . GLY A 1 88 ? -12.503 2.024 21.264 1.00 97.06 88 GLY A CA 1
ATOM 652 C C . GLY A 1 88 ? -12.924 1.234 20.022 1.00 97.06 88 GLY A C 1
ATOM 653 O O . GLY A 1 88 ? -12.511 0.090 19.861 1.00 97.06 88 GLY A O 1
ATOM 654 N N . VAL A 1 89 ? -13.689 1.851 19.115 1.00 96.00 89 VAL A N 1
ATOM 655 C CA . VAL A 1 89 ? -14.084 1.231 17.839 1.00 96.00 89 VAL A CA 1
ATOM 656 C C . VAL A 1 89 ? -12.881 1.061 16.912 1.00 96.00 89 VAL A C 1
ATOM 658 O O . VAL A 1 89 ? -12.750 0.002 16.309 1.00 96.00 89 VAL A O 1
ATOM 661 N N . ALA A 1 90 ? -11.987 2.050 16.823 1.00 93.25 90 ALA A N 1
ATOM 662 C CA . ALA A 1 90 ? -10.790 1.962 15.985 1.00 93.25 90 ALA A CA 1
ATOM 663 C C . ALA A 1 90 ? -9.845 0.840 16.448 1.00 93.25 90 ALA A C 1
ATOM 665 O O . ALA A 1 90 ? -9.449 -0.005 15.649 1.00 93.25 90 ALA A O 1
ATOM 666 N N . VAL A 1 91 ? -9.537 0.786 17.748 1.00 95.19 91 VAL A N 1
ATOM 667 C CA . VAL A 1 91 ? -8.692 -0.265 18.334 1.00 95.19 91 VAL A CA 1
ATOM 668 C C . VAL A 1 91 ? -9.383 -1.621 18.250 1.00 95.19 91 VAL A C 1
ATOM 670 O O . VAL A 1 91 ? -8.756 -2.593 17.843 1.00 95.19 91 VAL A O 1
ATOM 673 N N . GLY A 1 92 ? -10.673 -1.696 18.588 1.00 96.88 92 GLY A N 1
ATOM 674 C CA . GLY A 1 92 ? -11.445 -2.934 18.491 1.00 96.88 92 GLY A CA 1
ATOM 675 C C . GLY A 1 92 ? -11.479 -3.477 17.062 1.00 96.88 92 GLY A C 1
ATOM 676 O O . GLY A 1 92 ? -11.199 -4.653 16.851 1.00 96.88 92 GLY A O 1
ATOM 677 N N . GLY A 1 93 ? -11.739 -2.612 16.079 1.00 95.31 93 GLY A N 1
ATOM 678 C CA . GLY A 1 93 ? -11.691 -2.956 14.660 1.00 95.31 93 GLY A CA 1
ATOM 679 C C . GLY A 1 93 ? -10.310 -3.445 14.234 1.00 95.31 93 GLY A C 1
ATOM 680 O O . GLY A 1 93 ? -10.208 -4.512 13.640 1.00 95.31 93 GLY A O 1
ATOM 681 N N . TYR A 1 94 ? -9.245 -2.732 14.610 1.00 95.44 94 TYR A N 1
ATOM 682 C CA . TYR A 1 94 ? -7.875 -3.145 14.304 1.00 95.44 94 TYR A CA 1
ATOM 683 C C . TYR A 1 94 ? -7.522 -4.511 14.913 1.00 95.44 94 TYR A C 1
ATOM 685 O O . TYR A 1 94 ? -6.975 -5.364 14.219 1.00 95.44 94 TYR A O 1
ATOM 693 N N . VAL A 1 95 ? -7.882 -4.761 16.177 1.00 96.88 95 VAL A N 1
ATOM 694 C CA . VAL A 1 95 ? -7.653 -6.055 16.845 1.00 96.88 95 VAL A CA 1
ATOM 695 C C . VAL A 1 95 ? -8.428 -7.181 16.159 1.00 96.88 95 VAL A C 1
ATOM 697 O O . VAL A 1 95 ? -7.876 -8.264 15.969 1.00 96.88 95 VAL A O 1
ATOM 700 N N . VAL A 1 96 ? -9.678 -6.936 15.753 1.00 97.25 96 VAL A N 1
ATOM 701 C CA . VAL A 1 96 ? -10.472 -7.916 14.995 1.00 97.25 96 VAL A CA 1
ATOM 702 C C . VAL A 1 96 ? -9.813 -8.218 13.652 1.00 97.25 96 VAL A C 1
ATOM 704 O O . VAL A 1 96 ? -9.609 -9.389 13.337 1.00 97.25 96 VAL A O 1
ATOM 707 N N . THR A 1 97 ? -9.422 -7.198 12.885 1.00 96.56 97 THR A N 1
ATOM 708 C CA . THR A 1 97 ? -8.746 -7.387 11.592 1.00 96.56 97 THR A CA 1
ATOM 709 C C . THR A 1 97 ? -7.418 -8.123 11.757 1.00 96.56 97 THR A C 1
ATOM 711 O O . THR A 1 97 ? -7.125 -9.033 10.985 1.00 96.56 97 THR A O 1
ATOM 714 N N . LEU A 1 98 ? -6.639 -7.799 12.791 1.00 97.00 98 LEU A N 1
ATOM 715 C CA . LEU A 1 98 ? -5.390 -8.491 13.097 1.00 97.00 98 LEU A CA 1
ATOM 716 C C . LEU A 1 98 ? -5.636 -9.965 13.458 1.00 97.00 98 LEU A C 1
ATOM 718 O O . LEU A 1 98 ? -4.924 -10.844 12.976 1.00 97.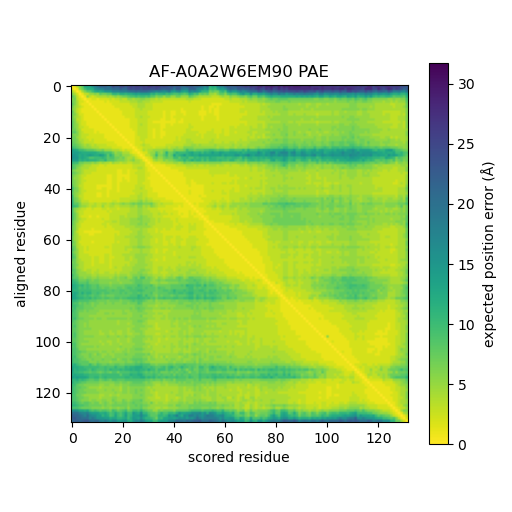00 98 LEU A O 1
ATOM 722 N N . GLY A 1 99 ? -6.672 -10.249 14.253 1.00 97.31 99 GLY A N 1
ATOM 723 C CA . GLY A 1 99 ? -7.090 -11.613 14.582 1.00 97.31 99 GLY A CA 1
ATOM 724 C C . GLY A 1 99 ? -7.521 -12.412 13.350 1.00 97.31 99 GLY A C 1
ATOM 725 O O . GLY A 1 99 ? -7.097 -13.556 13.183 1.00 97.31 99 GLY A O 1
ATOM 726 N N . LEU A 1 100 ? -8.297 -11.801 12.449 1.00 97.25 100 LEU A N 1
ATOM 727 C CA . LEU A 1 100 ? -8.677 -12.403 11.167 1.00 97.25 100 LEU A CA 1
ATOM 728 C C . LEU A 1 100 ? -7.460 -12.641 10.265 1.00 97.25 100 LEU A C 1
ATOM 730 O O . LEU A 1 100 ? -7.351 -13.703 9.657 1.00 97.25 100 LEU A O 1
ATOM 734 N N . GLY A 1 101 ? -6.522 -11.694 10.217 1.00 96.62 101 GLY A N 1
ATOM 735 C CA . GLY A 1 101 ? -5.270 -11.831 9.478 1.00 96.62 101 GLY A CA 1
ATOM 736 C C . GLY A 1 101 ? -4.400 -12.976 10.003 1.00 96.62 101 GLY A C 1
ATOM 737 O O . GLY A 1 101 ? -3.860 -13.743 9.209 1.00 96.62 101 GLY A O 1
ATOM 738 N N . LEU A 1 102 ? -4.310 -13.147 11.327 1.00 96.69 102 LEU A N 1
ATOM 739 C CA . LEU A 1 102 ? -3.607 -14.275 11.950 1.00 96.69 102 LEU A CA 1
ATOM 740 C C . LEU A 1 102 ? -4.295 -15.609 11.654 1.00 96.69 102 LEU A C 1
ATOM 742 O O . LEU A 1 102 ? -3.607 -16.581 11.354 1.00 96.69 102 LEU A O 1
ATOM 746 N N . ALA A 1 103 ? -5.628 -15.654 11.706 1.00 96.94 103 ALA A N 1
ATOM 747 C CA . ALA A 1 103 ? -6.397 -16.848 11.363 1.00 96.94 103 ALA A CA 1
ATOM 748 C C . ALA A 1 103 ? -6.225 -17.238 9.885 1.00 96.94 103 ALA A C 1
ATOM 750 O O . ALA A 1 103 ? -6.047 -18.412 9.568 1.00 96.94 103 ALA A O 1
ATOM 751 N N . ALA A 1 104 ? -6.228 -16.258 8.978 1.00 96.31 104 ALA A N 1
ATOM 752 C CA . ALA A 1 104 ? -5.951 -16.492 7.566 1.00 96.31 104 ALA A CA 1
ATOM 753 C C . ALA A 1 104 ? -4.503 -16.962 7.352 1.00 96.31 104 ALA A C 1
ATOM 755 O O . ALA A 1 104 ? -4.272 -17.956 6.669 1.00 96.31 104 ALA A O 1
ATOM 756 N N . GLY A 1 105 ? -3.530 -16.293 7.977 1.00 96.31 105 GLY A N 1
ATOM 757 C CA . GLY A 1 105 ? -2.118 -16.661 7.894 1.00 96.31 105 GLY A CA 1
ATOM 758 C C . GLY A 1 105 ? -1.842 -18.079 8.399 1.00 96.31 105 GLY A C 1
ATOM 759 O O . GLY A 1 105 ? -1.101 -18.815 7.752 1.00 96.31 105 GLY A O 1
ATOM 760 N N . SER A 1 106 ? -2.456 -18.488 9.513 1.00 95.62 106 SER A N 1
ATOM 761 C CA . SER A 1 106 ? -2.292 -19.840 10.064 1.00 95.62 106 SER A CA 1
ATOM 762 C C . SER A 1 106 ? -2.999 -20.906 9.228 1.00 95.62 106 SER A C 1
ATOM 764 O O . SER A 1 106 ? -2.464 -21.999 9.061 1.00 95.62 106 SER A O 1
ATOM 766 N N . ALA A 1 107 ? -4.157 -20.595 8.638 1.00 96.50 107 ALA A N 1
ATOM 767 C CA . ALA A 1 107 ? -4.818 -21.491 7.691 1.00 96.50 107 ALA A CA 1
ATOM 768 C C . ALA A 1 107 ? -3.963 -21.730 6.431 1.00 96.50 107 ALA A C 1
ATOM 770 O O . ALA A 1 107 ? -3.887 -22.855 5.939 1.00 96.50 107 ALA A O 1
ATOM 771 N N . LEU A 1 108 ? -3.293 -20.688 5.927 1.00 95.56 108 LEU A N 1
ATOM 772 C CA . LEU A 1 108 ? -2.399 -20.784 4.768 1.00 95.56 108 LEU A CA 1
ATOM 773 C C . LEU A 1 108 ? -1.104 -21.550 5.079 1.00 95.56 108 LEU A C 1
ATOM 775 O O . LEU A 1 108 ? -0.610 -22.291 4.229 1.00 95.56 108 LEU A O 1
ATOM 779 N N . ASP A 1 109 ? -0.570 -21.396 6.289 1.00 95.88 109 ASP A N 1
ATOM 780 C CA . ASP A 1 109 ? 0.574 -22.172 6.784 1.00 95.88 109 ASP A CA 1
ATOM 781 C C . ASP A 1 109 ? 0.219 -23.656 6.950 1.00 95.88 109 ASP A C 1
ATOM 783 O O . ASP A 1 109 ? 0.945 -24.520 6.465 1.00 95.88 109 ASP A O 1
ATOM 787 N N . ALA A 1 110 ? -0.969 -23.967 7.479 1.00 94.69 110 ALA A N 1
ATOM 788 C CA . ALA A 1 110 ? -1.474 -25.341 7.540 1.00 94.69 110 ALA A CA 1
ATOM 789 C C . ALA A 1 110 ? -1.654 -25.986 6.148 1.00 94.69 110 ALA A C 1
ATOM 791 O O . ALA A 1 110 ? -1.512 -27.201 6.010 1.00 94.69 110 ALA A O 1
ATOM 792 N N . ALA A 1 111 ? -1.935 -25.188 5.112 1.00 95.06 111 ALA A N 1
ATOM 793 C CA . ALA A 1 111 ? -1.979 -25.633 3.716 1.00 95.06 111 ALA A CA 1
ATOM 794 C C . ALA A 1 111 ? -0.586 -25.739 3.054 1.00 95.06 111 ALA A C 1
ATOM 796 O O . ALA A 1 111 ? -0.482 -26.178 1.907 1.00 95.06 111 ALA A O 1
ATOM 797 N N . GLY A 1 112 ? 0.484 -25.338 3.750 1.00 93.56 112 GLY A N 1
ATOM 798 C CA . GLY A 1 112 ? 1.863 -25.361 3.260 1.00 93.56 112 GLY A CA 1
ATOM 799 C C . GLY A 1 112 ? 2.211 -24.242 2.272 1.00 93.56 112 GLY A C 1
ATOM 800 O O . GLY A 1 112 ? 3.229 -24.332 1.589 1.00 93.56 112 GLY A O 1
ATOM 801 N N . TRP A 1 113 ? 1.381 -23.201 2.152 1.00 93.12 113 TRP A N 1
ATOM 802 C CA . TRP A 1 113 ? 1.598 -22.105 1.194 1.00 93.12 113 TRP A CA 1
ATOM 803 C C . TRP A 1 113 ? 2.459 -20.975 1.758 1.00 93.12 113 TRP A C 1
ATOM 805 O O . TRP A 1 113 ? 3.011 -20.175 1.005 1.00 93.12 113 TRP A O 1
ATOM 815 N N . VAL A 1 114 ? 2.560 -20.881 3.082 1.00 93.19 114 VAL A N 1
ATOM 816 C CA . VAL A 1 114 ? 3.183 -19.762 3.796 1.00 93.19 114 VAL A CA 1
ATOM 817 C C . VAL A 1 114 ? 4.030 -20.322 4.926 1.00 93.19 114 VAL A C 1
ATOM 819 O O . VAL A 1 114 ? 3.659 -21.323 5.509 1.00 93.19 114 VAL A O 1
ATOM 822 N N . GLN A 1 115 ? 5.158 -19.677 5.233 1.00 91.88 115 GLN A N 1
ATOM 823 C CA . GLN A 1 115 ? 6.037 -20.070 6.348 1.00 91.88 115 GLN A CA 1
ATOM 824 C C . GLN A 1 115 ? 5.974 -19.092 7.533 1.00 91.88 115 GLN A C 1
ATOM 826 O O . GLN A 1 115 ? 6.509 -19.366 8.604 1.00 91.88 115 GLN A O 1
ATOM 831 N N . GLN A 1 116 ? 5.386 -17.905 7.337 1.00 94.25 116 GLN A N 1
ATOM 832 C CA . GLN A 1 116 ? 5.362 -16.824 8.327 1.00 94.25 116 GLN A CA 1
ATOM 833 C C . GLN A 1 116 ? 3.964 -16.188 8.449 1.00 94.25 116 GLN A C 1
ATOM 835 O O . GLN A 1 116 ? 3.738 -15.081 7.950 1.00 94.25 116 GLN A O 1
ATOM 840 N N . PRO A 1 117 ? 3.020 -16.843 9.154 1.00 92.25 117 PRO A N 1
ATOM 841 C CA . PRO A 1 117 ? 1.674 -16.314 9.409 1.00 92.25 117 PRO A CA 1
ATOM 842 C C . PRO A 1 117 ? 1.611 -14.866 9.926 1.00 92.25 117 PRO A C 1
ATOM 844 O O . PRO A 1 117 ? 0.750 -14.115 9.458 1.00 92.25 117 PRO A O 1
ATOM 847 N N . PRO A 1 118 ? 2.502 -14.412 10.838 1.00 94.50 118 PRO A N 1
ATOM 848 C CA . PRO A 1 118 ? 2.439 -13.043 11.347 1.00 94.50 118 PRO A CA 1
ATOM 849 C C . PRO A 1 118 ? 2.662 -11.975 10.271 1.00 94.50 118 PRO A C 1
ATOM 851 O O . PRO A 1 118 ? 2.068 -10.903 10.359 1.00 94.50 118 PRO A O 1
ATOM 854 N N . LEU A 1 119 ? 3.469 -12.257 9.238 1.00 94.56 119 LEU A N 1
ATOM 855 C CA . LEU A 1 119 ? 3.679 -11.305 8.142 1.00 94.56 119 LEU A CA 1
ATOM 856 C C . LEU A 1 119 ? 2.399 -11.083 7.340 1.00 94.56 119 LEU A C 1
ATOM 858 O O . LEU A 1 119 ? 2.075 -9.944 7.013 1.00 94.56 119 LEU A O 1
ATOM 862 N N . ILE A 1 120 ? 1.646 -12.154 7.075 1.00 94.19 120 ILE A N 1
ATOM 863 C CA . ILE A 1 120 ? 0.345 -12.052 6.407 1.00 94.19 120 ILE A CA 1
ATOM 864 C C . ILE A 1 120 ? -0.631 -11.260 7.262 1.00 94.19 120 ILE A C 1
ATOM 866 O O . ILE A 1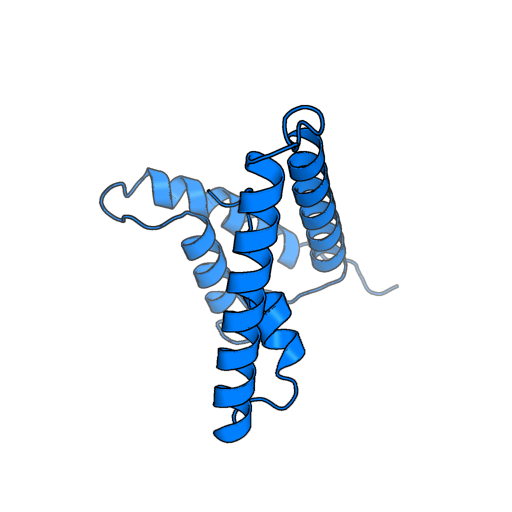 120 ? -1.312 -10.377 6.748 1.00 94.19 120 ILE A O 1
ATOM 870 N N . ALA A 1 121 ? -0.672 -11.529 8.566 1.00 95.06 121 ALA A N 1
ATOM 871 C CA . ALA A 1 121 ? -1.557 -10.803 9.463 1.00 95.06 121 ALA A CA 1
ATOM 872 C C . ALA A 1 121 ? -1.285 -9.294 9.451 1.00 95.06 121 ALA A C 1
ATOM 874 O O . ALA A 1 121 ? -2.219 -8.505 9.326 1.00 95.06 121 ALA A O 1
ATOM 875 N N . ILE A 1 122 ? -0.011 -8.896 9.521 1.00 94.06 122 ILE A N 1
ATOM 876 C CA . ILE A 1 122 ? 0.390 -7.486 9.458 1.00 94.06 122 ILE A CA 1
ATOM 877 C C . ILE A 1 122 ? 0.004 -6.887 8.101 1.00 94.06 122 ILE A C 1
ATOM 879 O O . ILE A 1 122 ? -0.664 -5.853 8.071 1.00 94.06 122 ILE A O 1
ATOM 883 N N . ALA A 1 123 ? 0.353 -7.557 6.998 1.00 93.12 123 ALA A N 1
ATOM 884 C CA . ALA A 1 123 ? 0.067 -7.088 5.643 1.00 93.12 123 ALA A CA 1
ATOM 885 C C . ALA A 1 123 ? -1.437 -6.886 5.391 1.00 93.12 123 ALA A C 1
ATOM 887 O O . ALA A 1 123 ? -1.828 -5.879 4.809 1.00 93.12 123 ALA A O 1
ATOM 888 N N . LEU A 1 124 ? -2.279 -7.807 5.868 1.00 93.25 124 LEU A N 1
ATOM 889 C CA . LEU A 1 124 ? -3.736 -7.731 5.720 1.00 93.25 124 LEU A CA 1
ATOM 890 C C . LEU A 1 124 ? -4.404 -6.760 6.704 1.00 93.25 124 LEU A C 1
ATOM 892 O O . LEU A 1 124 ? -5.520 -6.312 6.453 1.00 93.25 124 LEU A O 1
ATOM 896 N N . SER A 1 125 ? -3.754 -6.440 7.827 1.00 94.12 125 SER A N 1
ATOM 897 C CA . SER A 1 125 ? -4.291 -5.499 8.822 1.00 94.12 125 SER A CA 1
ATOM 898 C C . SER A 1 125 ? -4.082 -4.026 8.462 1.00 94.12 125 SER A C 1
ATOM 900 O O . SER A 1 125 ? -4.770 -3.156 9.001 1.00 94.12 125 SER A O 1
ATOM 902 N N . ALA A 1 126 ? -3.150 -3.730 7.553 1.00 89.44 126 ALA A N 1
ATOM 903 C CA . ALA A 1 126 ? -2.858 -2.370 7.125 1.00 89.44 126 ALA A CA 1
ATOM 904 C C . ALA A 1 126 ? -3.977 -1.816 6.224 1.00 89.44 126 ALA A C 1
ATOM 906 O O . ALA A 1 126 ? -4.433 -2.474 5.293 1.00 89.44 126 ALA A O 1
ATOM 907 N N . THR A 1 127 ? -4.406 -0.578 6.480 1.00 87.50 127 THR A N 1
ATOM 908 C CA . THR A 1 127 ? -5.386 0.137 5.645 1.00 87.50 127 THR A CA 1
ATOM 909 C C . THR A 1 127 ? -4.707 1.319 4.961 1.00 87.50 127 THR A C 1
ATOM 911 O O . THR A 1 127 ? -4.173 2.199 5.634 1.00 87.50 127 THR A O 1
ATOM 914 N N . ALA A 1 128 ? -4.739 1.360 3.629 1.00 81.06 128 AL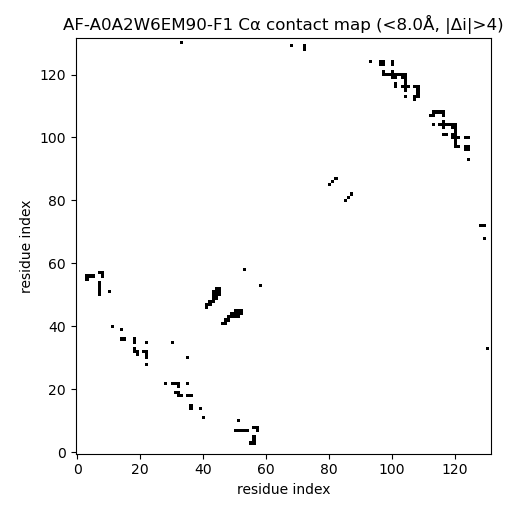A A N 1
ATOM 915 C CA . ALA A 1 128 ? -4.198 2.467 2.845 1.00 81.06 128 ALA A CA 1
ATOM 916 C C . ALA A 1 128 ? -5.283 3.530 2.590 1.00 81.06 128 ALA A C 1
ATOM 918 O O . ALA A 1 128 ? -6.034 3.433 1.624 1.00 81.06 128 ALA A O 1
ATOM 919 N N . LEU A 1 129 ? -5.370 4.547 3.457 1.00 70.75 129 LEU A N 1
ATOM 920 C CA . LEU A 1 129 ? -6.337 5.650 3.308 1.00 70.75 129 LEU A CA 1
ATOM 921 C C . LEU A 1 129 ? -6.023 6.577 2.119 1.00 70.75 129 LEU A C 1
ATOM 923 O O . LEU A 1 129 ? -6.932 7.184 1.573 1.00 70.75 129 LEU A O 1
ATOM 927 N N . GLY A 1 130 ? -4.756 6.664 1.698 1.00 61.44 130 GLY A N 1
ATOM 928 C CA . GLY A 1 130 ? -4.317 7.545 0.606 1.00 61.44 130 GLY A CA 1
ATOM 929 C C . GLY A 1 130 ? -4.566 7.021 -0.814 1.00 61.44 130 GLY A C 1
ATOM 930 O O . GLY A 1 130 ? -4.135 7.663 -1.764 1.00 61.44 130 GLY A O 1
ATOM 931 N N . LEU A 1 131 ? -5.199 5.852 -0.970 1.00 62.09 131 LEU A N 1
ATOM 932 C CA . LEU A 1 131 ? -5.475 5.216 -2.270 1.00 62.09 131 LEU A CA 1
ATOM 933 C C . LEU A 1 131 ? -6.980 5.172 -2.607 1.00 62.09 131 LEU A C 1
ATOM 935 O O . LEU A 1 131 ? -7.394 4.362 -3.440 1.00 62.09 131 LEU A O 1
ATOM 939 N N . VAL A 1 132 ? -7.792 5.999 -1.938 1.00 49.81 132 VAL A N 1
ATOM 940 C CA . VAL A 1 132 ? -9.259 6.060 -2.083 1.00 49.81 132 VAL A CA 1
ATOM 941 C C . VAL A 1 132 ? -9.682 7.288 -2.878 1.00 49.81 132 VAL A C 1
ATOM 943 O O . VAL A 1 132 ? -9.126 8.375 -2.610 1.00 49.81 132 VAL A O 1
#

Foldseek 3Di:
DPDDDCQLVVQLVVLLVVLVVVCVVPVVPPDASVVSSVVVCCQCPPVHVPPHDCDDVNVVVVVVVVVVQVVVVVVPDDPVVCDDPNVVCVVVVLVVLLVVQLVVLVVCVVVVNDDDSNVSSVVRSDDRPPRD

Sequence (132 aa):
MPEVSFDNLLIICVIAALAPLIAGALPKLRVPAVVLEIVAGIVVGPNGLDWVQIDTPVQILALFGLAFLLFLAGLEIDLARLRGRTLGVAVGGYVVTLGLGLAAGSALDAAGWVQQPPLIAIALSATALGLV